Protein AF-J9FMW7-F1 (afdb_monomer_lite)

Secondary structure (DSSP, 8-state):
------EEEEE-GGG-SS----SEEEEE--S--EEBTTB-BTTBSTT-SS-EE---

Foldseek 3Di:
DVDDFFEDAEDAPVPDPDDDDGPYYNDYDHPFDKAECQRDDPPPRPPHHDIDTDDD

Structure (mmCIF, N/CA/C/O backbone):
data_AF-J9FMW7-F1
#
_entry.id   AF-J9FMW7-F1
#
loop_
_atom_site.group_PDB
_atom_site.id
_atom_site.type_symbol
_atom_site.label_atom_id
_atom_site.label_alt_id
_atom_site.label_comp_id
_atom_site.label_asym_id
_atom_site.label_entity_id
_atom_site.label_seq_id
_atom_site.pdbx_PDB_ins_code
_atom_site.Cartn_x
_atom_site.Cartn_y
_atom_site.Cartn_z
_atom_site.occupancy
_atom_site.B_iso_or_equiv
_atom_site.auth_seq_id
_atom_site.auth_comp_id
_atom_site.auth_asym_id
_atom_site.auth_atom_id
_atom_site.pdbx_PDB_model_num
ATOM 1 N N . ALA A 1 1 ? 17.931 1.632 -17.495 1.00 79.38 1 ALA A N 1
ATOM 2 C CA . ALA A 1 1 ? 17.120 0.406 -17.350 1.00 79.38 1 ALA A CA 1
ATOM 3 C C . ALA A 1 1 ? 16.643 -0.012 -18.735 1.00 79.38 1 ALA A C 1
ATOM 5 O O . ALA A 1 1 ? 16.336 0.879 -19.516 1.00 79.38 1 ALA A O 1
ATOM 6 N N . ALA A 1 2 ? 16.653 -1.309 -19.056 1.00 94.69 2 ALA A N 1
ATOM 7 C CA . ALA A 1 2 ? 16.230 -1.813 -20.371 1.00 94.69 2 ALA A CA 1
ATOM 8 C C . ALA A 1 2 ? 14.717 -2.112 -20.449 1.00 94.69 2 ALA A C 1
ATOM 10 O O . ALA A 1 2 ? 14.150 -2.065 -21.531 1.00 94.69 2 ALA A O 1
ATOM 11 N N . ASP A 1 3 ? 14.078 -2.379 -19.306 1.00 96.88 3 ASP A N 1
ATOM 12 C CA . ASP A 1 3 ? 12.630 -2.547 -19.138 1.00 96.88 3 ASP A CA 1
ATOM 13 C C . ASP A 1 3 ? 12.250 -2.057 -17.730 1.00 96.88 3 ASP A C 1
ATOM 15 O O . ASP A 1 3 ? 13.068 -2.150 -16.806 1.00 96.88 3 ASP A O 1
ATOM 19 N N . VAL A 1 4 ? 11.047 -1.506 -17.567 1.00 96.50 4 VAL A N 1
ATOM 20 C CA . VAL A 1 4 ? 10.516 -1.022 -16.283 1.00 96.50 4 VAL A CA 1
ATOM 21 C C . VAL A 1 4 ? 9.065 -1.457 -16.173 1.00 96.50 4 VAL A C 1
ATOM 23 O O . VAL A 1 4 ? 8.265 -1.160 -17.054 1.00 96.50 4 VAL A O 1
ATOM 26 N N . ARG A 1 5 ? 8.731 -2.122 -15.066 1.00 97.69 5 ARG A N 1
ATOM 27 C CA . ARG A 1 5 ? 7.377 -2.597 -14.769 1.00 97.69 5 ARG A CA 1
ATOM 28 C C . ARG A 1 5 ? 6.944 -2.169 -13.378 1.00 97.69 5 ARG A C 1
ATOM 30 O O . ARG A 1 5 ? 7.778 -2.049 -12.478 1.00 97.69 5 ARG A O 1
ATOM 37 N N . LEU A 1 6 ? 5.645 -1.969 -13.201 1.00 97.44 6 LEU A N 1
ATOM 38 C CA . LEU A 1 6 ? 5.019 -1.590 -11.943 1.00 97.44 6 LEU A CA 1
ATOM 39 C C . LEU A 1 6 ? 4.295 -2.789 -11.328 1.00 97.44 6 LEU A C 1
ATOM 41 O O . LEU A 1 6 ? 3.364 -3.342 -11.910 1.00 97.44 6 LEU A O 1
ATOM 45 N N . ALA A 1 7 ? 4.690 -3.146 -10.111 1.00 98.12 7 ALA A N 1
ATOM 46 C CA . ALA A 1 7 ? 3.982 -4.116 -9.290 1.00 98.12 7 ALA A CA 1
ATOM 47 C C . ALA A 1 7 ? 3.398 -3.424 -8.057 1.00 98.12 7 ALA A C 1
ATOM 49 O O . ALA A 1 7 ? 4.082 -2.627 -7.414 1.00 98.12 7 ALA A O 1
ATOM 50 N N . SER A 1 8 ? 2.157 -3.756 -7.705 1.00 97.25 8 SER A N 1
ATOM 51 C CA . SER A 1 8 ? 1.559 -3.365 -6.429 1.00 97.25 8 SER A CA 1
ATOM 52 C C . SER A 1 8 ? 0.948 -4.570 -5.727 1.00 97.25 8 SER A C 1
ATOM 54 O O . SER A 1 8 ? 0.232 -5.360 -6.342 1.00 97.25 8 SER A O 1
ATOM 56 N N . MET A 1 9 ? 1.185 -4.689 -4.418 1.00 97.50 9 MET A N 1
ATOM 57 C CA . MET A 1 9 ? 0.534 -5.710 -3.594 1.00 97.50 9 MET A CA 1
ATOM 58 C C . MET A 1 9 ? -0.968 -5.440 -3.480 1.00 97.50 9 MET A C 1
ATOM 60 O O . MET A 1 9 ? -1.763 -6.361 -3.641 1.00 97.50 9 MET A O 1
ATOM 64 N N . LEU A 1 10 ? -1.349 -4.177 -3.259 1.00 97.12 10 LEU A N 1
ATOM 65 C CA . LEU A 1 10 ? -2.735 -3.738 -3.113 1.00 97.12 10 LEU A CA 1
ATOM 66 C C . LEU A 1 10 ? -3.022 -2.599 -4.082 1.00 97.12 10 LEU A C 1
ATOM 68 O O . LEU A 1 10 ? -2.286 -1.613 -4.137 1.00 97.12 10 LEU A O 1
ATOM 72 N N . PHE A 1 11 ? -4.087 -2.732 -4.862 1.00 97.94 11 PHE A N 1
ATOM 73 C CA . PHE A 1 11 ? -4.450 -1.758 -5.881 1.00 97.94 11 PHE A CA 1
ATOM 74 C C . PHE A 1 11 ? -5.865 -1.234 -5.655 1.00 97.94 11 PHE A C 1
ATOM 76 O O . PHE A 1 11 ? -6.810 -2.012 -5.549 1.00 97.94 11 PHE A O 1
ATOM 83 N N . LYS A 1 12 ? -5.991 0.095 -5.591 1.00 97.69 12 LYS A N 1
ATOM 84 C CA . LYS A 1 12 ? -7.249 0.824 -5.393 1.00 97.69 12 LYS A CA 1
ATOM 85 C C . LYS A 1 12 ? -7.612 1.577 -6.674 1.00 97.69 12 LYS A C 1
ATOM 87 O O . LYS A 1 12 ? -7.253 2.751 -6.791 1.00 97.69 12 LYS A O 1
ATOM 92 N N . PRO A 1 13 ? -8.282 0.933 -7.646 1.00 96.38 13 PRO A N 1
ATOM 93 C CA . PRO A 1 13 ? -8.566 1.559 -8.938 1.00 96.38 13 PRO A CA 1
ATOM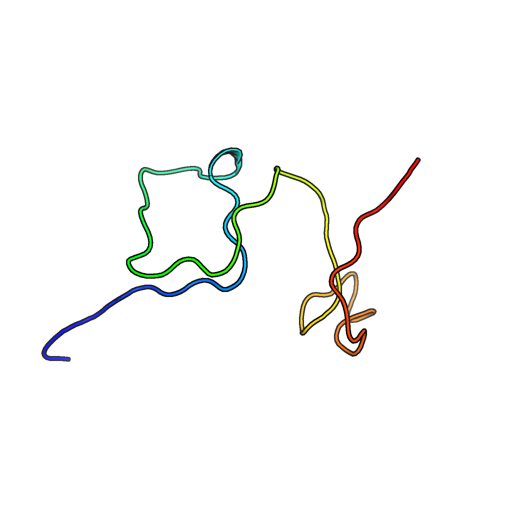 94 C C . PRO A 1 13 ? -9.417 2.829 -8.794 1.00 96.38 13 PRO A C 1
ATOM 96 O O . PRO A 1 13 ? -9.161 3.821 -9.466 1.00 96.38 13 PRO A O 1
ATOM 99 N N . GLU A 1 14 ? -10.366 2.837 -7.855 1.00 96.62 14 GLU A N 1
ATOM 100 C CA . GLU A 1 14 ? -11.255 3.980 -7.598 1.00 96.62 14 GLU A CA 1
ATOM 101 C C . GLU A 1 14 ? -10.541 5.183 -6.959 1.00 96.62 14 GLU A C 1
ATOM 103 O O . GLU A 1 14 ? -11.057 6.296 -6.984 1.00 96.62 14 GLU A O 1
ATOM 108 N N . SER A 1 15 ? -9.347 4.987 -6.388 1.00 96.69 15 SER A N 1
ATOM 109 C CA . SER A 1 15 ? -8.554 6.061 -5.771 1.00 96.69 15 SER A CA 1
ATOM 110 C C . SER A 1 15 ? -7.572 6.726 -6.742 1.00 96.69 15 SER A C 1
ATOM 112 O O . SER A 1 15 ? -6.836 7.635 -6.344 1.00 96.69 15 SER A O 1
ATOM 114 N N . LEU A 1 16 ? -7.510 6.270 -7.997 1.00 97.00 16 LEU A N 1
ATOM 115 C CA . LEU A 1 16 ? -6.594 6.820 -8.987 1.00 97.00 16 LEU A CA 1
ATOM 116 C C . LEU A 1 16 ? -6.986 8.244 -9.391 1.00 97.00 16 LEU A C 1
ATOM 118 O O . LEU A 1 16 ? -8.147 8.553 -9.639 1.00 97.00 16 LEU A O 1
ATOM 122 N N . LYS A 1 17 ? -5.977 9.110 -9.513 1.00 97.31 17 LYS A N 1
ATOM 123 C CA . LYS A 1 17 ? -6.120 10.490 -10.013 1.00 97.31 17 LYS A CA 1
ATOM 124 C C . LYS A 1 17 ? -5.643 10.651 -11.461 1.00 97.31 17 LYS A C 1
ATOM 126 O O . LYS A 1 17 ? -5.656 11.754 -11.997 1.00 97.31 17 LYS A O 1
ATOM 131 N N . CYS A 1 18 ? -5.183 9.564 -12.071 1.00 96.69 18 CYS A N 1
ATOM 132 C CA . CYS A 1 18 ? -4.700 9.488 -13.442 1.00 96.69 18 CYS A CA 1
ATOM 133 C C . CYS A 1 18 ? -4.948 8.082 -14.002 1.00 96.69 18 CYS A C 1
ATOM 135 O O . CYS A 1 18 ? -5.185 7.144 -13.241 1.00 96.69 18 CYS A O 1
ATOM 137 N N . ASP A 1 19 ? -4.876 7.934 -15.326 1.00 96.25 19 ASP A N 1
ATOM 138 C CA . ASP A 1 19 ? -4.883 6.608 -15.945 1.00 96.25 19 ASP A CA 1
ATOM 139 C C . ASP A 1 19 ? -3.556 5.903 -15.634 1.00 96.25 19 ASP A C 1
ATOM 141 O O . ASP A 1 19 ? -2.491 6.305 -16.108 1.00 96.25 19 ASP A O 1
ATOM 145 N N . LEU A 1 20 ? -3.619 4.886 -14.775 1.00 95.69 20 LEU A N 1
ATOM 146 C CA . LEU A 1 20 ? -2.479 4.086 -14.349 1.00 95.69 20 LEU A CA 1
ATOM 147 C C . LEU A 1 20 ? -2.893 2.619 -14.274 1.00 95.69 20 LEU A C 1
ATOM 149 O O . LEU A 1 20 ? -3.846 2.263 -13.579 1.00 95.69 20 LEU A O 1
ATOM 153 N N . LYS A 1 21 ? -2.132 1.756 -14.948 1.00 96.12 21 LYS A N 1
ATOM 154 C CA . LYS A 1 21 ? -2.347 0.306 -14.965 1.00 96.12 21 LYS A CA 1
ATOM 155 C C . LYS A 1 21 ? -1.043 -0.396 -14.584 1.00 96.12 21 LYS A C 1
ATOM 157 O O . LYS A 1 21 ? -0.135 -0.427 -15.409 1.00 96.12 21 LYS A O 1
ATOM 162 N N . PRO A 1 22 ? -0.914 -0.910 -13.347 1.00 97.56 22 PRO A N 1
ATOM 163 C CA . PRO A 1 22 ? 0.229 -1.731 -12.962 1.00 97.56 22 PRO A CA 1
ATOM 164 C C . PRO A 1 22 ? 0.306 -3.004 -13.806 1.00 97.56 22 PRO A C 1
ATOM 166 O O . PRO A 1 22 ? -0.720 -3.626 -14.077 1.00 97.56 22 PRO A O 1
ATOM 169 N N . ASP A 1 23 ? 1.517 -3.424 -14.159 1.00 98.44 23 ASP A N 1
ATOM 170 C CA . ASP A 1 23 ? 1.764 -4.688 -14.860 1.00 98.44 23 ASP A CA 1
ATOM 171 C C . ASP A 1 23 ? 1.417 -5.901 -13.986 1.00 98.44 23 ASP A C 1
ATOM 173 O O . ASP A 1 23 ? 0.991 -6.941 -14.487 1.00 98.44 23 ASP A O 1
ATOM 177 N N . TYR A 1 24 ? 1.584 -5.759 -12.667 1.00 98.44 24 TYR A N 1
ATOM 178 C CA . TYR A 1 24 ? 1.298 -6.803 -11.690 1.00 98.44 24 TYR A CA 1
ATOM 179 C C . TYR A 1 24 ? 0.489 -6.249 -10.519 1.00 98.44 24 TYR A C 1
ATOM 181 O O . TYR A 1 24 ? 0.895 -5.293 -9.854 1.00 98.44 24 TYR A O 1
ATOM 189 N N . VAL A 1 25 ? -0.642 -6.889 -10.231 1.00 98.19 25 VAL A N 1
ATOM 190 C CA . VAL A 1 25 ? -1.510 -6.558 -9.098 1.00 98.19 25 VAL A CA 1
ATOM 191 C C . VAL A 1 25 ? -1.687 -7.802 -8.238 1.00 98.19 25 VAL A C 1
ATOM 193 O O . VAL A 1 25 ? -2.118 -8.833 -8.745 1.00 98.19 25 VAL A O 1
ATOM 196 N N . GLY A 1 26 ? -1.365 -7.703 -6.947 1.00 97.50 26 GLY A N 1
ATOM 197 C CA . GLY A 1 26 ? -1.610 -8.774 -5.981 1.00 97.50 26 GLY A CA 1
ATOM 198 C C . GLY A 1 26 ? -3.100 -8.928 -5.676 1.00 97.50 26 GLY A C 1
ATOM 199 O O . GLY A 1 26 ? -3.698 -9.954 -5.985 1.00 97.50 26 GLY A O 1
ATOM 200 N N . ILE A 1 27 ? -3.708 -7.896 -5.086 1.00 96.75 27 ILE A N 1
ATOM 201 C CA . ILE A 1 27 ? -5.132 -7.866 -4.731 1.00 96.75 27 ILE A CA 1
ATOM 202 C C . ILE A 1 27 ? -5.711 -6.492 -5.086 1.00 96.75 27 ILE A C 1
ATOM 204 O O . ILE A 1 27 ? -5.114 -5.456 -4.785 1.00 96.75 27 ILE A O 1
ATOM 208 N N . GLN A 1 28 ? -6.888 -6.473 -5.712 1.00 97.25 28 GLN A N 1
ATOM 209 C CA . GLN A 1 28 ? -7.671 -5.248 -5.879 1.00 97.25 28 GLN A CA 1
ATOM 210 C C . GLN A 1 28 ? -8.598 -5.060 -4.684 1.00 97.25 28 GLN A C 1
ATOM 212 O O . GLN A 1 28 ? -9.273 -6.003 -4.273 1.00 97.25 28 GLN A O 1
ATOM 217 N N . ILE A 1 29 ? -8.631 -3.851 -4.134 1.00 95.94 29 ILE A N 1
ATOM 218 C CA . ILE A 1 29 ? -9.436 -3.517 -2.958 1.00 95.94 29 ILE A CA 1
ATOM 219 C C . ILE A 1 29 ? -10.200 -2.201 -3.176 1.00 95.94 29 ILE A C 1
ATOM 221 O O . ILE A 1 29 ? -9.765 -1.373 -3.984 1.00 95.94 29 ILE A O 1
ATOM 225 N N . PRO A 1 30 ? -11.312 -1.978 -2.450 1.00 95.88 30 PRO A N 1
ATOM 226 C CA . PRO A 1 30 ? -12.015 -0.696 -2.443 1.00 95.88 30 PRO A CA 1
ATOM 227 C C . PRO A 1 30 ? -11.146 0.453 -1.915 1.00 95.88 30 PRO A C 1
ATOM 229 O O . PRO A 1 30 ? -10.047 0.247 -1.388 1.00 95.88 30 PRO A O 1
ATOM 232 N N . ALA A 1 31 ? -11.674 1.676 -1.975 1.00 95.69 31 ALA A N 1
ATOM 233 C CA . ALA A 1 31 ? -11.043 2.879 -1.427 1.00 95.69 31 ALA A CA 1
ATOM 234 C C . ALA A 1 31 ? -11.004 2.939 0.127 1.00 95.69 31 ALA A C 1
ATOM 236 O O . ALA A 1 31 ? -10.994 4.023 0.704 1.00 95.69 31 ALA A O 1
ATOM 237 N N . ASP A 1 32 ? -10.932 1.793 0.811 1.00 94.75 32 ASP A N 1
ATOM 238 C CA . ASP A 1 32 ? -10.932 1.669 2.275 1.00 94.75 32 ASP A CA 1
ATOM 239 C C . ASP A 1 32 ? -9.574 2.054 2.874 1.00 94.75 32 ASP A C 1
ATOM 241 O O . ASP A 1 32 ? -8.523 1.706 2.331 1.00 94.75 32 ASP A O 1
ATOM 245 N N . PHE A 1 33 ? -9.548 2.708 4.034 1.00 95.25 33 PHE A N 1
ATOM 246 C CA . PHE A 1 33 ? -8.301 2.877 4.784 1.00 95.25 33 PHE A CA 1
ATOM 247 C C . PHE A 1 33 ? -7.865 1.539 5.405 1.00 95.25 33 PHE A C 1
ATOM 249 O O . PHE A 1 33 ? -8.670 0.861 6.047 1.00 95.25 33 PHE A O 1
ATOM 256 N N . ILE A 1 34 ? -6.599 1.157 5.204 1.00 96.25 34 ILE A N 1
ATOM 257 C CA . ILE A 1 34 ? -6.068 -0.153 5.600 1.00 96.25 34 ILE A CA 1
ATOM 258 C C . ILE A 1 34 ? -4.684 -0.054 6.245 1.00 96.25 34 ILE A C 1
ATOM 260 O O . ILE A 1 34 ? -3.904 0.836 5.911 1.00 96.25 34 ILE A O 1
ATOM 264 N N . VAL A 1 35 ? -4.377 -1.010 7.120 1.00 97.31 35 VAL A N 1
ATOM 265 C CA . VAL A 1 35 ? -3.077 -1.176 7.796 1.00 97.31 35 VAL A CA 1
ATOM 266 C C . VAL A 1 35 ? -2.642 -2.644 7.778 1.00 97.31 35 VAL A C 1
ATOM 268 O O . VAL A 1 35 ? -3.433 -3.525 7.433 1.00 97.31 35 VAL A O 1
ATOM 271 N N . GLY A 1 36 ? -1.399 -2.917 8.179 1.00 97.56 36 GLY A N 1
ATOM 272 C CA . GLY A 1 36 ? -0.840 -4.267 8.209 1.00 97.56 36 GLY A CA 1
ATOM 273 C C . GLY A 1 36 ? 0.021 -4.588 6.996 1.00 97.56 36 GLY A C 1
ATOM 274 O O . GLY A 1 36 ? -0.003 -3.895 5.978 1.00 97.56 36 GLY A O 1
ATOM 275 N N . HIS A 1 37 ? 0.839 -5.630 7.122 1.00 96.94 37 HIS A N 1
ATOM 276 C CA . HIS A 1 37 ? 1.739 -6.089 6.066 1.00 96.94 37 HIS A CA 1
ATOM 277 C C . HIS A 1 37 ? 2.677 -4.985 5.515 1.00 96.94 37 HIS A C 1
ATOM 279 O O . HIS A 1 37 ? 2.996 -4.943 4.325 1.00 96.94 37 HIS A O 1
ATOM 285 N N . GLY A 1 38 ? 3.121 -4.081 6.395 1.00 96.88 38 GLY A N 1
ATOM 286 C CA . GLY A 1 38 ? 3.966 -2.921 6.087 1.00 96.88 38 GLY A CA 1
ATOM 287 C C . GLY A 1 38 ? 3.224 -1.582 6.002 1.00 96.88 38 GLY A C 1
ATOM 288 O O . GLY A 1 38 ? 3.868 -0.537 6.120 1.00 96.88 38 GLY A O 1
ATOM 289 N N . LEU A 1 39 ? 1.895 -1.600 5.861 1.00 97.31 39 LEU A N 1
ATOM 290 C CA . LEU A 1 39 ? 1.043 -0.407 5.853 1.00 97.31 39 LEU A CA 1
ATOM 291 C C . LEU A 1 39 ? 0.762 0.077 7.275 1.00 97.31 39 LEU A C 1
ATOM 293 O O . LEU A 1 39 ? 0.615 -0.735 8.192 1.00 97.31 39 LEU A O 1
ATOM 297 N N . ASP A 1 40 ? 0.662 1.390 7.447 1.00 97.25 40 ASP A N 1
ATOM 298 C CA . ASP A 1 40 ? 0.567 2.021 8.757 1.00 97.25 40 ASP A CA 1
ATOM 299 C C . ASP A 1 40 ? -0.466 3.140 8.848 1.00 97.25 40 ASP A C 1
ATOM 301 O O . ASP A 1 40 ? -0.906 3.712 7.850 1.00 97.25 40 ASP A O 1
ATOM 305 N N . TYR A 1 41 ? -0.790 3.459 10.095 1.00 96.12 41 TYR A N 1
ATOM 306 C CA . TYR A 1 41 ? -1.409 4.706 10.508 1.00 96.12 41 TYR A CA 1
ATOM 307 C C . TYR A 1 41 ? -0.581 5.284 11.652 1.00 96.12 41 TYR A C 1
ATOM 309 O O . TYR A 1 41 ? -0.443 4.627 12.682 1.00 96.12 41 TYR A O 1
ATOM 317 N N . ASP A 1 42 ? -0.033 6.485 11.463 1.00 96.81 42 ASP A N 1
ATOM 318 C CA . ASP A 1 42 ? 0.834 7.144 12.452 1.00 96.81 42 ASP A CA 1
ATOM 319 C C . ASP A 1 42 ? 1.984 6.228 12.920 1.00 96.81 42 ASP A C 1
ATOM 321 O O . ASP A 1 42 ? 2.211 6.024 14.107 1.00 96.81 42 ASP A O 1
ATOM 325 N N . GLU A 1 43 ? 2.645 5.568 11.959 1.00 96.75 43 GLU A N 1
ATOM 326 C CA . GLU A 1 43 ? 3.708 4.572 12.170 1.00 96.75 43 GLU A CA 1
ATOM 327 C C . GLU A 1 43 ? 3.280 3.269 12.874 1.00 96.75 43 GLU A C 1
ATOM 329 O O . GLU A 1 43 ? 4.066 2.318 12.955 1.00 96.75 43 GLU A O 1
ATOM 334 N N . LEU A 1 44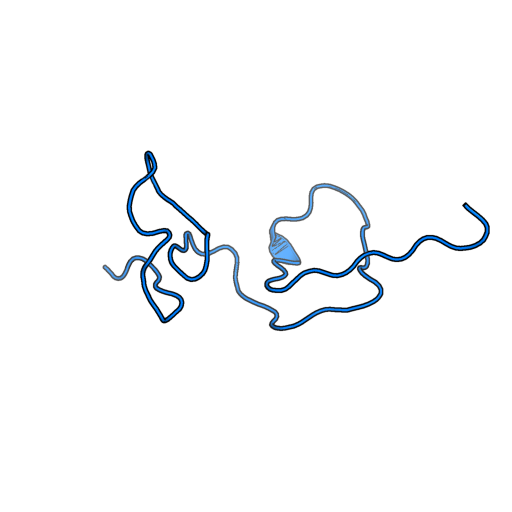 ? 2.023 3.157 13.307 1.00 96.69 44 LEU A N 1
ATOM 335 C CA . LEU A 1 44 ? 1.471 1.974 13.957 1.00 96.69 44 LEU A CA 1
ATOM 336 C C . LEU A 1 44 ? 0.861 0.994 12.946 1.00 96.69 44 LEU A C 1
ATOM 338 O O . LEU A 1 44 ? 0.318 1.368 11.909 1.00 96.69 44 LEU A O 1
ATOM 342 N N . GLY A 1 45 ? 0.920 -0.299 13.274 1.00 96.12 45 GLY A N 1
ATOM 343 C CA . GLY A 1 45 ? 0.228 -1.360 12.532 1.00 96.12 45 GLY A CA 1
ATOM 344 C C . GLY A 1 45 ? 1.021 -2.040 11.411 1.00 96.12 45 GLY A C 1
ATOM 345 O O . GLY A 1 45 ? 0.562 -3.065 10.914 1.00 96.12 45 GLY A O 1
ATO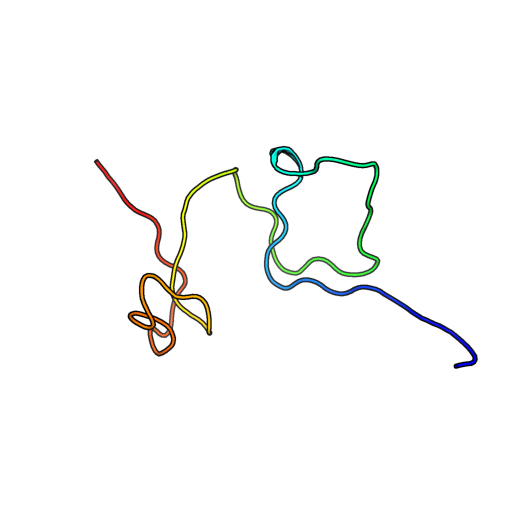M 346 N N . ARG A 1 46 ? 2.239 -1.582 11.072 1.00 97.88 46 ARG A N 1
ATOM 347 C CA . ARG A 1 46 ? 3.087 -2.203 10.023 1.00 97.88 46 ARG A CA 1
ATOM 348 C C . ARG A 1 46 ? 3.290 -3.704 10.216 1.00 97.88 46 ARG A C 1
ATOM 350 O O . ARG A 1 46 ? 3.278 -4.459 9.247 1.00 97.88 46 ARG A O 1
ATOM 357 N N . SER A 1 47 ? 3.498 -4.113 11.466 1.00 97.75 47 SER A N 1
ATOM 358 C CA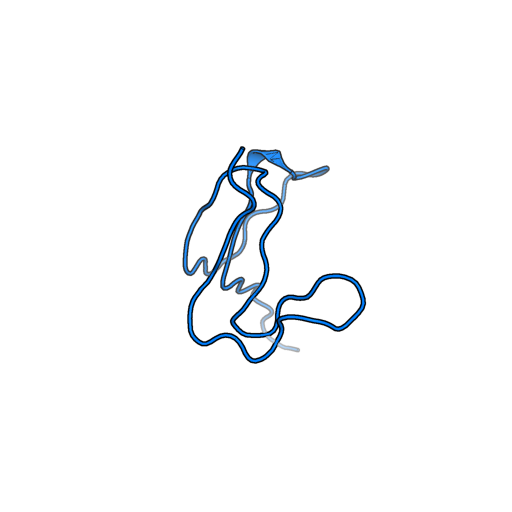 . SER A 1 47 ? 3.871 -5.480 11.839 1.00 97.75 47 SER A CA 1
ATOM 359 C C . SER A 1 47 ? 2.688 -6.441 11.932 1.00 97.75 47 SER A C 1
ATOM 361 O O . SER A 1 47 ? 2.898 -7.617 12.234 1.00 97.75 47 SER A O 1
ATOM 363 N N . TYR A 1 48 ? 1.451 -5.979 11.720 1.00 97.88 48 TYR A N 1
ATOM 364 C CA . TYR A 1 48 ? 0.323 -6.898 11.692 1.00 97.88 48 TYR A CA 1
ATOM 365 C C . TYR A 1 48 ? 0.456 -7.860 10.512 1.00 97.88 48 TYR A C 1
ATOM 367 O O . TYR A 1 48 ? 0.814 -7.462 9.403 1.00 97.88 48 TYR A O 1
ATOM 375 N N . ARG A 1 49 ? 0.200 -9.142 10.790 1.00 97.06 49 ARG A N 1
ATOM 376 C CA . ARG A 1 49 ? 0.388 -10.237 9.834 1.00 97.06 49 ARG A CA 1
ATOM 377 C C . ARG A 1 49 ? -0.552 -10.115 8.640 1.00 97.06 49 ARG A C 1
ATOM 379 O O . ARG A 1 49 ? -0.134 -10.346 7.510 1.00 97.06 49 ARG A O 1
ATOM 386 N N . ASP A 1 50 ? -1.801 -9.772 8.920 1.00 96.88 50 ASP A N 1
ATOM 387 C CA . ASP A 1 50 ? -2.858 -9.665 7.925 1.00 96.88 50 ASP A CA 1
ATOM 388 C C . ASP A 1 50 ? -3.135 -8.197 7.575 1.00 96.88 50 ASP A C 1
ATOM 390 O O . ASP A 1 50 ? -2.585 -7.272 8.177 1.00 96.88 50 ASP A O 1
ATOM 394 N N . ILE A 1 51 ? -3.986 -7.989 6.573 1.00 96.75 51 ILE A N 1
ATOM 395 C CA . ILE A 1 51 ? -4.446 -6.663 6.162 1.00 96.75 51 ILE A CA 1
ATOM 396 C C . ILE A 1 51 ? -5.761 -6.378 6.879 1.00 96.75 51 ILE A C 1
ATOM 398 O O . ILE A 1 51 ? -6.716 -7.147 6.766 1.00 96.75 51 ILE A O 1
ATOM 402 N N . TYR A 1 52 ? -5.816 -5.256 7.586 1.00 95.94 52 TYR A N 1
ATOM 403 C CA . TYR A 1 52 ? -6.982 -4.839 8.359 1.00 95.94 52 TYR A CA 1
ATOM 404 C C . TYR A 1 52 ? -7.562 -3.560 7.779 1.00 95.94 52 TYR A C 1
ATOM 406 O O . TYR A 1 52 ? -6.826 -2.710 7.280 1.00 95.94 52 TYR A O 1
ATOM 414 N N . LYS A 1 53 ? -8.881 -3.413 7.891 1.00 94.75 53 LYS A N 1
ATOM 415 C CA . LYS A 1 53 ? -9.598 -2.174 7.593 1.00 94.75 53 LYS A CA 1
ATOM 416 C C . LYS A 1 53 ? -10.370 -1.705 8.813 1.00 94.75 53 LYS A C 1
ATOM 418 O O . LYS A 1 53 ? -10.725 -2.517 9.668 1.00 94.75 53 LYS A O 1
ATOM 423 N N . VAL A 1 54 ? -10.649 -0.409 8.868 1.00 89.50 54 VAL 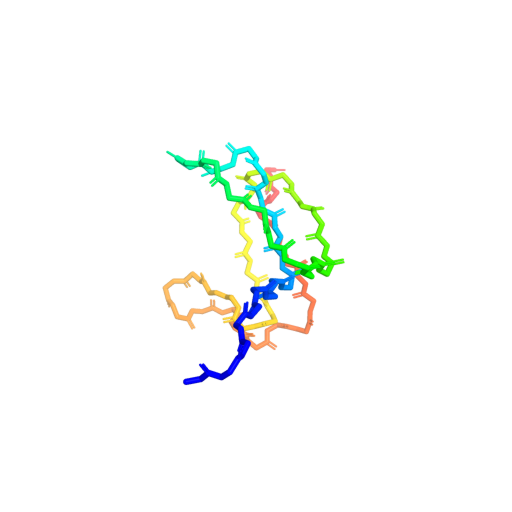A N 1
ATOM 424 C CA . VAL A 1 54 ? -11.567 0.139 9.868 1.00 89.50 54 VAL A CA 1
ATOM 425 C C . VAL A 1 54 ? -12.973 -0.398 9.587 1.00 89.50 54 VAL A C 1
ATOM 427 O O . VAL A 1 54 ? -13.410 -0.445 8.437 1.00 89.50 54 VAL A O 1
ATOM 430 N N . VAL A 1 55 ? -13.649 -0.837 10.642 1.00 88.12 55 VAL A N 1
ATOM 431 C CA . VAL A 1 55 ? -15.046 -1.279 10.630 1.00 88.12 55 VAL A CA 1
ATOM 432 C C . VAL A 1 55 ? -15.800 -0.361 11.583 1.00 88.12 55 VAL A C 1
ATOM 434 O O . VAL A 1 55 ? -15.291 -0.090 12.672 1.00 88.12 55 VAL A O 1
ATOM 437 N N . GLU A 1 56 ? -16.952 0.148 11.147 1.00 70.38 56 GLU A N 1
ATOM 438 C CA . GLU A 1 56 ? -17.901 0.868 12.010 1.00 70.38 56 GLU A CA 1
ATOM 439 C C . GLU A 1 56 ? -18.647 -0.089 12.946 1.00 70.38 56 GLU A C 1
ATOM 441 O O . GLU A 1 56 ? -18.951 -1.229 12.513 1.00 70.38 56 GLU A O 1
#

pLDDT: mean 95.78, std 4.46, range [70.38, 98.44]

Sequence (56 aa):
AADVRLASMLFKPESLKCDLKPDYVGIQIPADFIVGHGLDYDELGRSYRDIYKVVE

Organism: NCBI:txid749906

Radius of gyration: 13.32 Å; chains: 1; bounding box: 35×21×34 Å

InterPro domain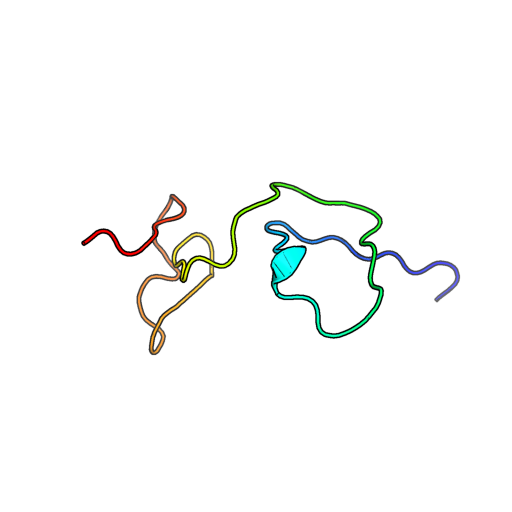s:
  IPR029057 Phosphoribosyltransferase-like [G3DSA:3.40.50.2020] (1-56)
  IPR029057 Phosphoribosyltransferase-like [SSF53271] (1-54)